Protein AF-A0A7S4V146-F1 (afdb_monomer_lite)

Secondary structure (DSSP, 8-state):
-----THHHHHHHHHHHHHHHHHHHHHHHHHHHHHHHHHHHHHHHHHHHHHHHHTT-EEPPHHHHHHHHHSTTT-----EEEEEES---HHHHHHHHHHHTTTSGGGGEEEEEETTEEEEEEE----GGGTEEEES---SHHHHHHHHHHHHHSPP-TTS-S--EEEEEEETTTEEEEEE-

Structure (mmCIF, N/CA/C/O backbone):
data_AF-A0A7S4V146-F1
#
_entry.id   AF-A0A7S4V146-F1
#
loop_
_atom_site.group_PDB
_atom_site.id
_atom_site.type_symbol
_atom_site.label_atom_id
_atom_site.label_alt_id
_atom_site.label_comp_id
_atom_site.label_asym_id
_atom_site.label_entity_id
_atom_site.label_seq_id
_atom_site.pdbx_PDB_ins_code
_atom_site.Cartn_x
_atom_site.Cartn_y
_atom_site.Cartn_z
_atom_site.occupancy
_atom_site.B_iso_or_equiv
_atom_site.auth_seq_id
_atom_site.auth_comp_id
_atom_site.auth_asym_id
_atom_site.auth_atom_id
_atom_site.pdbx_PDB_model_num
ATOM 1 N N . ILE A 1 1 ? 55.344 8.117 -90.727 1.00 41.31 1 ILE A N 1
ATOM 2 C CA . ILE A 1 1 ? 55.464 7.078 -89.675 1.00 41.31 1 ILE A CA 1
ATOM 3 C C . ILE A 1 1 ? 55.777 7.815 -88.380 1.00 41.31 1 ILE A C 1
ATOM 5 O O . ILE A 1 1 ? 56.890 8.301 -88.231 1.00 41.31 1 ILE A O 1
ATOM 9 N N . ILE A 1 2 ? 54.774 8.045 -87.530 1.00 44.81 2 ILE A N 1
ATOM 10 C CA . ILE A 1 2 ? 54.948 8.789 -86.273 1.00 44.81 2 ILE A CA 1
ATOM 11 C C . ILE A 1 2 ? 55.394 7.782 -85.211 1.00 44.81 2 ILE A C 1
ATOM 13 O O . ILE A 1 2 ? 54.660 6.853 -84.885 1.00 44.81 2 ILE A O 1
ATOM 17 N N . SER A 1 3 ? 56.626 7.948 -84.732 1.00 45.00 3 SER A N 1
ATOM 18 C CA . SER A 1 3 ? 57.213 7.184 -83.631 1.00 45.00 3 SER A CA 1
ATOM 19 C C . SER A 1 3 ? 56.570 7.636 -82.319 1.00 45.00 3 SER A C 1
ATOM 21 O O . SER A 1 3 ? 56.803 8.754 -81.859 1.00 45.00 3 SER A O 1
ATOM 23 N N . VAL A 1 4 ? 55.712 6.793 -81.744 1.00 49.84 4 VAL A N 1
ATOM 24 C CA . VAL A 1 4 ? 55.134 7.013 -80.414 1.00 49.84 4 VAL A CA 1
ATOM 25 C C . VAL A 1 4 ? 56.120 6.473 -79.378 1.00 49.84 4 VAL A C 1
ATOM 27 O O . VAL A 1 4 ? 56.484 5.299 -79.406 1.00 49.84 4 VAL A O 1
ATOM 30 N N . SER A 1 5 ? 56.570 7.351 -78.480 1.00 48.38 5 SER A N 1
ATOM 31 C CA . SER A 1 5 ? 57.553 7.042 -77.437 1.00 48.38 5 SER A CA 1
ATOM 32 C C . SER A 1 5 ? 57.056 5.936 -76.482 1.00 48.38 5 SER A C 1
ATOM 34 O O . SER A 1 5 ? 55.958 6.057 -75.930 1.00 48.38 5 SER A O 1
ATOM 36 N N . PRO A 1 6 ? 57.856 4.885 -76.212 1.00 55.78 6 PRO A N 1
ATOM 37 C CA . PRO A 1 6 ? 57.468 3.752 -75.365 1.00 55.78 6 PRO A CA 1
ATOM 38 C C . PRO A 1 6 ? 57.288 4.095 -73.873 1.00 55.78 6 PRO A C 1
ATOM 40 O O . PRO A 1 6 ? 56.747 3.281 -73.125 1.00 55.78 6 PRO A O 1
ATOM 43 N N . GLN A 1 7 ? 57.678 5.294 -73.421 1.00 52.81 7 GLN A N 1
ATOM 44 C CA . GLN A 1 7 ? 57.528 5.713 -72.018 1.00 52.81 7 GLN A CA 1
ATOM 45 C C . GLN A 1 7 ? 56.087 6.088 -71.620 1.00 52.81 7 GLN A C 1
ATOM 47 O O . GLN A 1 7 ? 55.740 6.003 -70.445 1.00 52.81 7 GLN A O 1
ATOM 52 N N . LEU A 1 8 ? 55.219 6.438 -72.576 1.00 52.50 8 LEU A N 1
ATOM 53 C CA . LEU A 1 8 ? 53.810 6.760 -72.294 1.00 52.50 8 LEU A CA 1
ATOM 54 C C . LEU A 1 8 ? 52.965 5.518 -71.953 1.00 52.50 8 LEU A C 1
ATOM 56 O O . LEU A 1 8 ? 51.972 5.625 -71.237 1.00 52.50 8 LEU A O 1
ATOM 60 N N . ASN A 1 9 ? 53.380 4.326 -72.396 1.00 54.22 9 ASN A N 1
ATOM 61 C CA . ASN A 1 9 ? 52.620 3.090 -72.184 1.00 54.22 9 ASN A CA 1
ATOM 62 C C . ASN A 1 9 ? 52.769 2.509 -70.767 1.00 54.22 9 ASN A C 1
ATOM 64 O O . ASN A 1 9 ? 51.820 1.928 -70.241 1.00 54.22 9 ASN A O 1
ATOM 68 N N . SER A 1 10 ? 53.927 2.665 -70.117 1.00 57.66 10 SER A N 1
ATOM 69 C CA . SER A 1 10 ? 54.156 2.117 -68.769 1.00 57.66 10 SER A CA 1
ATOM 70 C C . SER A 1 10 ? 53.432 2.915 -67.678 1.00 57.66 10 SER A C 1
ATOM 72 O O . SER A 1 10 ? 52.866 2.325 -66.758 1.00 57.66 10 SER A O 1
ATOM 74 N N . SER A 1 11 ? 53.378 4.244 -67.818 1.00 59.12 11 SER A N 1
ATOM 75 C CA . SER A 1 11 ? 52.613 5.147 -66.947 1.00 59.12 11 SER A CA 1
ATOM 76 C C . SER A 1 11 ? 51.111 4.838 -66.990 1.00 59.12 11 SER A C 1
ATOM 78 O O . SER A 1 11 ? 50.487 4.662 -65.942 1.00 59.12 11 SER A O 1
ATOM 80 N N . PHE A 1 12 ? 50.544 4.671 -68.188 1.00 59.00 12 PHE A N 1
ATOM 81 C CA . PHE A 1 12 ? 49.119 4.380 -68.360 1.00 59.00 12 PHE A CA 1
ATOM 82 C C . PHE A 1 12 ? 48.737 2.992 -67.817 1.00 59.00 12 PHE A C 1
ATOM 84 O O . PHE A 1 12 ? 47.691 2.818 -67.187 1.00 59.00 12 PHE A O 1
ATOM 91 N N . LEU A 1 13 ? 49.612 1.996 -67.997 1.00 58.97 13 LEU A N 1
ATOM 92 C CA . LEU A 1 13 ? 49.411 0.650 -67.458 1.00 58.97 13 LEU A CA 1
ATOM 93 C C . LEU A 1 13 ? 49.485 0.615 -65.926 1.00 58.97 13 LEU A C 1
ATOM 95 O O . LEU A 1 13 ? 48.643 -0.046 -65.313 1.00 58.97 13 LEU A O 1
ATOM 99 N N . ASN A 1 14 ? 50.414 1.350 -65.308 1.00 59.88 14 ASN A N 1
ATOM 100 C CA . ASN A 1 14 ? 50.492 1.467 -63.849 1.00 59.88 14 ASN A CA 1
ATOM 101 C C . ASN A 1 14 ? 49.258 2.169 -63.272 1.00 59.88 14 ASN A C 1
ATOM 103 O O . ASN A 1 14 ? 48.646 1.643 -62.343 1.00 59.88 14 ASN A O 1
ATOM 107 N N . HIS A 1 15 ? 48.800 3.257 -63.894 1.00 58.81 15 HIS A N 1
ATOM 108 C CA . HIS A 1 15 ? 47.601 3.961 -63.438 1.00 58.81 15 HIS A CA 1
ATOM 109 C C . HIS A 1 15 ? 46.326 3.108 -63.599 1.00 58.81 15 HIS A C 1
ATOM 111 O O . HIS A 1 15 ? 45.471 3.058 -62.717 1.00 58.81 15 HIS A O 1
ATOM 117 N N . SER A 1 16 ? 46.232 2.315 -64.675 1.00 59.09 16 SER A N 1
ATOM 118 C CA . SER A 1 16 ? 45.126 1.363 -64.873 1.00 59.09 16 SER A CA 1
ATOM 119 C C . SER A 1 16 ? 45.148 0.160 -63.910 1.00 59.09 16 SER A C 1
ATOM 121 O O . SER A 1 16 ? 44.108 -0.473 -63.689 1.00 59.09 16 SER A O 1
ATOM 123 N N . ARG A 1 17 ? 46.316 -0.188 -63.345 1.00 59.00 17 ARG A N 1
ATOM 124 C CA . ARG A 1 17 ? 46.462 -1.216 -62.299 1.00 59.00 17 ARG A CA 1
ATOM 125 C C . ARG A 1 17 ? 46.092 -0.670 -60.924 1.00 59.00 17 ARG A C 1
ATOM 127 O O . ARG A 1 17 ? 45.409 -1.370 -60.182 1.00 59.00 17 ARG A O 1
ATOM 134 N N . GLU A 1 18 ? 46.468 0.568 -60.614 1.00 58.28 18 GLU A N 1
ATOM 135 C CA . GLU A 1 18 ? 46.063 1.257 -59.382 1.00 58.28 18 GLU A CA 1
ATOM 136 C C . GLU A 1 18 ? 44.546 1.467 -59.320 1.00 58.28 18 GLU A C 1
ATOM 138 O O . GLU A 1 18 ? 43.922 1.146 -58.309 1.00 58.28 18 GLU A O 1
ATOM 143 N N . LEU A 1 19 ? 43.923 1.879 -60.429 1.00 55.72 19 LEU A N 1
ATOM 144 C CA . LEU A 1 19 ? 42.465 2.019 -60.513 1.00 55.72 19 LEU A CA 1
ATOM 145 C C . LEU A 1 19 ? 41.741 0.677 -60.322 1.00 55.72 19 LEU A C 1
ATOM 147 O O . LEU A 1 19 ? 40.750 0.613 -59.597 1.00 55.72 19 LEU A O 1
ATOM 151 N N . ARG A 1 20 ? 42.267 -0.422 -60.885 1.00 56.12 20 ARG A N 1
ATOM 152 C CA . ARG A 1 20 ? 41.719 -1.781 -60.682 1.00 56.12 20 ARG A CA 1
ATOM 153 C C . ARG A 1 20 ? 41.980 -2.358 -59.287 1.00 56.12 20 ARG A C 1
ATOM 155 O O . ARG A 1 20 ? 41.243 -3.247 -58.863 1.00 56.12 20 ARG A O 1
ATOM 162 N N . SER A 1 21 ? 43.016 -1.885 -58.596 1.00 54.69 21 SER A N 1
ATOM 163 C CA . SER A 1 21 ? 43.293 -2.198 -57.189 1.00 54.69 21 SER A CA 1
ATOM 164 C C . SER A 1 21 ? 42.290 -1.488 -56.270 1.00 54.69 21 SER A C 1
ATOM 166 O O . SER A 1 21 ? 41.637 -2.139 -55.459 1.00 54.69 21 SER A O 1
ATOM 168 N N . CYS A 1 22 ? 42.046 -0.188 -56.489 1.00 52.56 22 CYS A N 1
ATOM 169 C CA . CYS A 1 22 ? 41.006 0.568 -55.780 1.00 52.56 22 CYS A CA 1
ATOM 170 C C . CYS A 1 22 ? 39.600 -0.012 -56.000 1.00 52.56 22 CYS A C 1
ATOM 172 O O . CYS A 1 22 ? 38.825 -0.125 -55.054 1.00 52.56 22 CYS A O 1
ATOM 174 N N . GLN A 1 23 ? 39.275 -0.449 -57.221 1.00 53.50 23 GLN A N 1
ATOM 175 C CA . GLN A 1 23 ? 37.959 -1.019 -57.538 1.00 53.50 23 GLN A CA 1
ATOM 176 C C . GLN A 1 23 ? 37.678 -2.365 -56.852 1.00 53.50 23 GLN A C 1
ATOM 178 O O . GLN A 1 23 ? 36.515 -2.700 -56.639 1.00 53.50 23 GLN A O 1
ATOM 183 N N . ARG A 1 24 ? 38.716 -3.131 -56.489 1.00 56.59 24 ARG A N 1
ATOM 184 C CA . ARG A 1 24 ? 38.561 -4.416 -55.788 1.00 56.59 24 ARG A CA 1
ATOM 185 C C . ARG A 1 24 ? 38.218 -4.266 -54.304 1.00 56.59 24 ARG A C 1
ATOM 187 O O . ARG A 1 24 ? 37.554 -5.145 -53.773 1.00 56.59 24 ARG A O 1
ATOM 194 N N . ASN A 1 25 ? 38.584 -3.146 -53.680 1.00 54.09 25 ASN A N 1
ATOM 195 C CA . ASN A 1 25 ? 38.344 -2.894 -52.252 1.00 54.09 25 ASN A CA 1
ATOM 196 C C . ASN A 1 25 ? 37.041 -2.109 -51.980 1.00 54.09 25 ASN A C 1
ATOM 198 O O . ASN A 1 25 ? 36.605 -2.000 -50.836 1.00 54.09 25 ASN A O 1
ATOM 202 N N . LEU A 1 26 ? 36.391 -1.571 -53.022 1.00 56.19 26 LEU A N 1
ATOM 203 C CA . LEU A 1 26 ? 35.103 -0.873 -52.912 1.00 56.19 26 LEU A CA 1
ATOM 204 C C . LEU A 1 26 ? 33.950 -1.713 -52.309 1.00 56.19 26 LEU A C 1
ATOM 206 O O . LEU A 1 26 ? 33.221 -1.172 -51.474 1.00 56.19 26 LEU A O 1
ATOM 210 N N . PRO A 1 27 ? 33.733 -2.991 -52.691 1.00 60.69 27 PRO A N 1
ATOM 211 C CA . PRO A 1 27 ? 32.623 -3.775 -52.142 1.00 60.69 27 PRO A CA 1
ATOM 212 C C . PRO A 1 27 ? 32.825 -4.141 -50.664 1.00 60.69 27 PRO A C 1
ATOM 214 O O . PRO A 1 27 ? 31.852 -4.175 -49.913 1.00 60.69 27 PRO A O 1
ATOM 217 N N . GLU A 1 28 ? 34.069 -4.344 -50.220 1.00 64.06 28 GLU A N 1
ATOM 218 C CA . GLU A 1 28 ? 34.375 -4.646 -48.814 1.00 64.06 28 GLU A CA 1
ATOM 219 C C . GLU A 1 28 ? 34.086 -3.448 -47.902 1.00 64.06 28 GLU A C 1
ATOM 221 O O . GLU A 1 28 ? 33.484 -3.604 -46.840 1.00 64.06 28 GLU A O 1
ATOM 226 N N . MET A 1 29 ? 34.400 -2.233 -48.362 1.00 70.75 29 MET A N 1
ATOM 227 C CA . MET A 1 29 ? 34.047 -1.001 -47.651 1.00 70.75 29 MET A CA 1
ATOM 228 C C . MET A 1 29 ? 32.524 -0.843 -47.525 1.00 70.75 29 MET A C 1
ATOM 230 O O . MET A 1 29 ? 32.034 -0.474 -46.460 1.00 70.75 29 MET A O 1
ATOM 234 N N . GLY A 1 30 ? 31.759 -1.173 -48.572 1.00 77.25 30 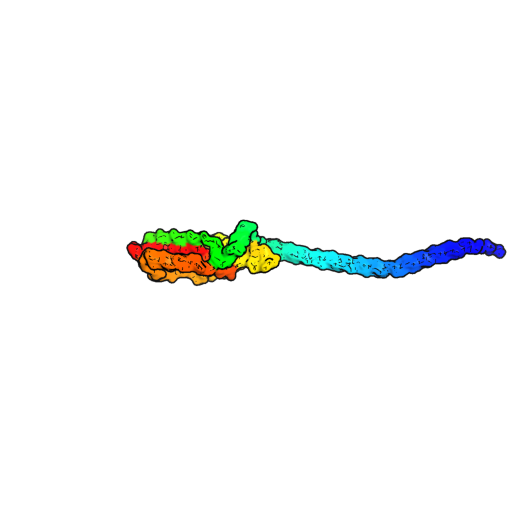GLY A N 1
ATOM 235 C CA . GLY A 1 30 ? 30.292 -1.116 -48.546 1.00 77.25 30 GLY A CA 1
ATOM 236 C C . GLY A 1 30 ? 29.664 -2.033 -47.492 1.00 77.25 30 GLY A C 1
ATOM 237 O O . GLY A 1 30 ? 28.756 -1.612 -46.778 1.00 77.25 30 GLY A O 1
ATOM 238 N N . ILE A 1 31 ? 30.182 -3.255 -47.336 1.00 85.06 31 ILE A N 1
ATOM 239 C CA . ILE A 1 31 ? 29.703 -4.203 -46.317 1.00 85.06 31 ILE A CA 1
ATOM 240 C C . ILE A 1 31 ? 29.987 -3.671 -44.908 1.00 85.06 31 ILE A C 1
ATOM 242 O O . ILE A 1 31 ? 29.101 -3.712 -44.056 1.00 85.06 31 ILE A O 1
ATOM 246 N N . VAL A 1 32 ? 31.180 -3.118 -44.667 1.00 86.44 32 VAL A N 1
ATOM 247 C CA . VAL A 1 32 ? 31.538 -2.531 -43.363 1.00 86.44 32 VAL A CA 1
ATOM 248 C C . VAL A 1 32 ? 30.589 -1.388 -42.994 1.00 86.44 32 VAL A C 1
ATOM 250 O O . VAL A 1 32 ? 30.094 -1.346 -41.868 1.00 86.44 32 VAL A O 1
ATOM 253 N N . TRP A 1 33 ? 30.262 -0.504 -43.942 1.00 88.25 33 TRP A N 1
ATOM 254 C CA . TRP A 1 33 ? 29.296 0.574 -43.712 1.00 88.25 33 TRP A CA 1
ATOM 255 C C . TRP A 1 33 ? 27.889 0.052 -43.418 1.00 88.25 33 TRP A C 1
ATOM 257 O O . TRP A 1 33 ? 27.255 0.533 -42.483 1.00 88.25 33 TRP A O 1
ATOM 267 N N . VAL A 1 34 ? 27.412 -0.962 -44.148 1.00 90.19 34 VAL A N 1
ATOM 268 C CA . VAL A 1 34 ? 26.094 -1.573 -43.894 1.00 90.19 34 VAL A CA 1
ATOM 269 C C . VAL A 1 34 ? 26.038 -2.211 -42.505 1.00 90.19 34 VAL A C 1
ATOM 271 O O . VAL A 1 34 ? 25.069 -2.000 -41.776 1.00 90.19 34 VAL A O 1
ATOM 274 N N . VAL A 1 35 ? 27.081 -2.943 -42.104 1.00 92.06 35 VAL A N 1
ATOM 275 C CA . VAL A 1 35 ? 27.164 -3.566 -40.774 1.00 92.06 35 VAL A CA 1
ATOM 276 C C . VAL A 1 35 ? 27.189 -2.505 -39.672 1.00 92.06 35 VAL A C 1
ATOM 278 O O . VAL A 1 35 ? 26.454 -2.631 -38.692 1.00 92.06 35 VAL A O 1
ATOM 281 N N . LEU A 1 36 ? 27.964 -1.429 -39.841 1.00 93.62 36 LEU A N 1
ATOM 282 C CA . LEU A 1 36 ? 27.982 -0.310 -38.895 1.00 93.62 36 LEU A CA 1
ATOM 283 C C . LEU A 1 36 ? 26.615 0.377 -38.805 1.00 93.62 36 LEU A C 1
ATOM 285 O O . LEU A 1 36 ? 26.127 0.619 -37.703 1.00 93.62 36 LEU A O 1
ATOM 289 N N . CYS A 1 37 ? 25.958 0.644 -39.936 1.00 93.25 37 CYS A N 1
ATOM 290 C CA . CYS A 1 37 ? 24.621 1.236 -39.957 1.00 93.25 37 CYS A CA 1
ATOM 291 C C . CYS A 1 37 ? 23.592 0.361 -39.230 1.00 93.25 37 CYS A C 1
ATOM 293 O O . CYS A 1 37 ? 22.814 0.881 -38.432 1.00 93.25 37 CYS A O 1
ATOM 295 N N . LEU A 1 38 ? 23.612 -0.957 -39.452 1.00 94.25 38 LEU A N 1
ATOM 296 C CA . LEU A 1 38 ? 22.743 -1.895 -38.737 1.00 94.25 38 LEU A CA 1
ATOM 297 C C . LEU A 1 38 ? 23.032 -1.896 -37.233 1.00 94.25 38 LEU A C 1
ATOM 299 O O . LEU A 1 38 ? 22.101 -1.865 -36.431 1.00 94.25 38 LEU A O 1
ATOM 303 N N . PHE A 1 39 ? 24.304 -1.872 -36.841 1.00 95.50 39 PHE A N 1
ATOM 304 C CA . PHE A 1 39 ? 24.703 -1.816 -35.437 1.00 95.50 39 PHE A CA 1
ATOM 305 C C . PHE A 1 39 ? 24.190 -0.548 -34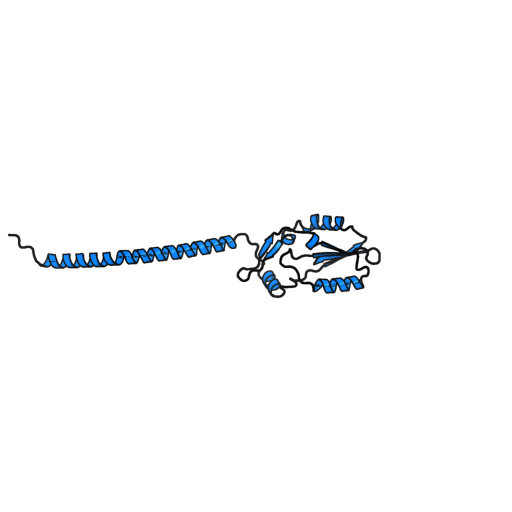.737 1.00 95.50 39 PHE A C 1
ATOM 307 O O . PHE A 1 39 ? 23.540 -0.638 -33.693 1.00 95.50 39 PHE A O 1
ATOM 314 N N . PHE A 1 40 ? 24.398 0.632 -35.329 1.00 95.00 40 PHE A N 1
ATOM 315 C CA . PHE A 1 40 ? 23.887 1.890 -34.774 1.00 95.00 40 PHE A CA 1
ATOM 316 C C . PHE A 1 40 ? 22.358 1.945 -34.754 1.00 95.00 40 PHE A C 1
ATOM 318 O O . PHE A 1 40 ? 21.778 2.455 -33.796 1.00 95.00 40 PHE A O 1
ATOM 325 N N . PHE A 1 41 ? 21.697 1.390 -35.771 1.00 95.31 41 PHE A N 1
ATOM 326 C CA . PHE A 1 41 ? 20.241 1.298 -35.810 1.00 95.31 41 PHE A CA 1
ATOM 327 C C . PHE A 1 41 ? 19.691 0.432 -34.669 1.00 95.31 41 PHE A C 1
ATOM 329 O O . PHE A 1 41 ? 18.750 0.840 -33.989 1.00 95.31 41 PHE A O 1
ATOM 336 N N . LEU A 1 42 ? 20.312 -0.719 -34.393 1.00 95.19 42 LEU A N 1
ATOM 337 C CA . LEU A 1 42 ? 19.936 -1.573 -33.264 1.00 95.19 42 LEU A CA 1
ATOM 338 C C . LEU A 1 42 ? 20.158 -0.877 -31.915 1.00 95.19 42 LEU A C 1
ATOM 340 O O . LEU A 1 42 ? 19.290 -0.959 -31.046 1.00 95.19 42 LEU A O 1
ATOM 344 N N . ILE A 1 43 ? 21.264 -0.142 -31.748 1.00 94.56 43 ILE A N 1
ATOM 345 C CA . ILE A 1 43 ? 21.501 0.672 -30.544 1.00 94.56 43 ILE A CA 1
ATOM 346 C C . ILE A 1 43 ? 20.415 1.735 -30.387 1.00 94.56 43 ILE A C 1
ATOM 348 O O . ILE A 1 43 ? 19.885 1.917 -29.293 1.00 94.56 43 ILE A O 1
ATOM 352 N N . PHE A 1 44 ? 20.060 2.433 -31.466 1.00 94.19 44 PHE A N 1
ATOM 353 C CA . PHE A 1 44 ? 19.024 3.458 -31.424 1.00 94.19 44 PHE A CA 1
ATOM 354 C C . PHE A 1 44 ? 17.659 2.873 -31.048 1.00 94.19 44 PHE A C 1
ATOM 356 O O . PHE A 1 44 ? 16.983 3.419 -30.177 1.00 94.19 44 PHE A O 1
ATOM 363 N N . LEU A 1 45 ? 17.271 1.740 -31.645 1.00 93.50 45 LEU A N 1
ATOM 364 C CA . LEU A 1 45 ? 16.044 1.030 -31.278 1.00 93.50 45 LEU A CA 1
ATOM 365 C C . LEU A 1 45 ? 16.057 0.599 -29.810 1.00 93.50 45 LEU A C 1
ATOM 367 O O . LEU A 1 45 ? 15.064 0.790 -29.110 1.00 93.50 45 LEU A O 1
ATOM 371 N N . TYR A 1 46 ? 17.184 0.072 -29.329 1.00 91.19 46 TYR A N 1
ATOM 372 C CA . TYR A 1 46 ? 17.351 -0.308 -27.931 1.00 91.19 46 TYR A CA 1
ATOM 373 C C . TYR A 1 46 ? 17.189 0.896 -26.993 1.00 91.19 46 TYR A C 1
ATOM 375 O O . TYR A 1 46 ? 16.385 0.850 -26.066 1.00 91.19 46 TYR A O 1
ATOM 383 N N . LEU A 1 47 ? 17.877 2.009 -27.267 1.00 90.25 47 LEU A N 1
ATOM 384 C CA . LEU A 1 47 ? 17.768 3.236 -26.473 1.00 90.25 47 LEU A CA 1
ATOM 385 C C . LEU A 1 47 ? 16.356 3.829 -26.520 1.00 90.25 47 LEU A C 1
ATOM 387 O O . LEU A 1 47 ? 15.846 4.273 -25.495 1.00 90.25 47 LEU A O 1
ATOM 391 N N . SER A 1 48 ? 15.702 3.806 -27.682 1.00 88.00 48 SER A N 1
ATOM 392 C CA . SER A 1 48 ? 14.320 4.260 -27.844 1.00 88.00 48 SER A CA 1
ATOM 393 C C . SER A 1 48 ? 13.348 3.407 -27.023 1.00 88.00 48 SER A C 1
ATOM 395 O O . SER A 1 48 ? 12.492 3.951 -26.320 1.00 88.00 48 SER A O 1
ATOM 397 N N . LEU A 1 49 ? 13.521 2.082 -27.028 1.00 86.19 49 LEU A N 1
ATOM 398 C CA . LEU A 1 49 ? 12.745 1.165 -26.198 1.00 86.19 49 LEU A CA 1
ATOM 399 C C . LEU A 1 49 ? 12.988 1.428 -24.706 1.00 86.19 49 LEU A C 1
ATOM 401 O O . LEU A 1 49 ? 12.026 1.561 -23.953 1.00 86.19 49 LEU A O 1
ATOM 405 N N . CYS A 1 50 ? 14.246 1.577 -24.281 1.00 83.31 50 CYS A N 1
ATOM 406 C CA . CYS A 1 50 ? 14.596 1.918 -22.899 1.00 83.31 50 CYS A CA 1
ATOM 407 C C . CYS A 1 50 ? 13.960 3.243 -22.459 1.00 83.31 50 CYS A C 1
ATOM 409 O O . CYS A 1 50 ? 13.340 3.299 -21.400 1.00 83.31 50 CYS A O 1
ATOM 411 N N . LEU A 1 51 ? 14.054 4.290 -23.284 1.00 81.75 51 LEU A N 1
ATOM 412 C CA . LEU A 1 51 ? 13.437 5.587 -23.007 1.00 81.75 51 LEU A CA 1
ATOM 413 C C . LEU A 1 51 ? 11.915 5.482 -22.928 1.00 81.75 51 LEU A C 1
ATOM 415 O O . LEU A 1 51 ? 11.319 6.099 -22.054 1.00 81.75 51 LEU A O 1
ATOM 419 N N . THR A 1 52 ? 11.284 4.685 -23.789 1.00 80.00 52 THR A N 1
ATOM 420 C CA . THR A 1 52 ? 9.828 4.475 -23.768 1.00 80.00 52 THR A CA 1
ATOM 421 C C . THR A 1 52 ? 9.391 3.721 -22.514 1.00 80.00 52 THR A C 1
ATOM 423 O O . THR A 1 52 ? 8.399 4.090 -21.896 1.00 80.00 52 THR A O 1
ATOM 426 N N . LEU A 1 53 ? 10.155 2.710 -22.090 1.00 76.56 53 LEU A N 1
ATOM 427 C CA . LEU A 1 53 ? 9.905 1.986 -20.842 1.00 76.56 53 LEU A CA 1
ATOM 428 C C . LEU A 1 53 ? 10.133 2.862 -19.603 1.00 76.56 53 LEU A C 1
ATOM 430 O O . LEU A 1 53 ? 9.487 2.655 -18.578 1.00 76.56 53 LEU A O 1
ATOM 434 N N . TRP A 1 54 ? 11.046 3.832 -19.686 1.00 75.62 54 TRP A N 1
ATOM 435 C CA . TRP A 1 54 ? 11.331 4.761 -18.594 1.00 75.62 54 TRP A CA 1
ATOM 436 C C . TRP A 1 54 ? 10.362 5.937 -18.522 1.00 75.62 54 TRP A C 1
ATOM 438 O O . TRP A 1 54 ? 10.063 6.421 -17.430 1.00 75.62 54 TRP A O 1
ATOM 448 N N . LYS A 1 55 ? 9.869 6.412 -19.665 1.00 77.62 55 LYS A N 1
ATOM 449 C CA . LYS A 1 55 ? 9.024 7.599 -19.738 1.00 77.62 55 LYS A CA 1
ATOM 450 C C . LYS A 1 55 ? 7.630 7.275 -19.201 1.00 77.62 55 LYS A C 1
ATOM 452 O O . LYS A 1 55 ? 6.895 6.484 -19.778 1.00 77.62 55 LYS A O 1
ATOM 457 N N . GLY A 1 56 ? 7.267 7.921 -18.094 1.00 74.56 56 GLY A N 1
ATOM 458 C CA . GLY A 1 56 ? 5.940 7.800 -17.481 1.00 74.56 56 GLY A CA 1
ATOM 459 C C . GLY A 1 56 ? 5.845 6.805 -16.325 1.00 74.56 56 GLY A C 1
ATOM 460 O O . GLY A 1 56 ? 4.747 6.577 -15.824 1.00 74.56 56 GLY A O 1
ATOM 461 N N . LYS A 1 57 ? 6.964 6.224 -15.873 1.00 84.50 57 LYS A N 1
ATOM 462 C CA . LYS A 1 57 ? 6.996 5.452 -14.625 1.00 84.50 57 LYS A CA 1
ATOM 463 C C . LYS A 1 57 ? 7.320 6.368 -13.443 1.00 84.50 57 LYS A C 1
ATOM 465 O O . LYS A 1 57 ? 8.300 7.109 -13.465 1.00 84.50 57 LYS A O 1
ATOM 470 N N . ASN A 1 58 ? 6.497 6.284 -12.400 1.00 90.25 58 ASN A N 1
ATOM 471 C CA . ASN A 1 58 ? 6.679 7.016 -11.150 1.00 90.25 58 ASN A CA 1
ATOM 472 C C . ASN A 1 58 ? 7.664 6.257 -10.255 1.00 90.25 58 ASN A C 1
ATOM 474 O O . ASN A 1 58 ? 7.255 5.518 -9.361 1.00 90.25 58 ASN A O 1
ATOM 478 N N . TYR A 1 59 ? 8.960 6.381 -10.535 1.00 90.31 59 TYR A N 1
ATOM 479 C CA . TYR A 1 59 ? 10.003 5.706 -9.762 1.00 90.31 59 TYR A CA 1
ATOM 480 C C . TYR A 1 59 ? 10.006 6.135 -8.292 1.00 90.31 59 TYR A C 1
ATOM 482 O O . TYR A 1 59 ? 9.696 7.281 -7.961 1.00 90.31 59 TYR A O 1
ATOM 490 N N . LEU A 1 60 ? 10.352 5.195 -7.412 1.00 89.12 60 LEU A N 1
ATOM 491 C CA . LEU A 1 60 ? 10.579 5.481 -6.001 1.00 89.12 60 LEU A CA 1
ATOM 492 C C . LEU A 1 60 ? 11.786 6.409 -5.845 1.00 89.12 60 LEU A C 1
ATOM 494 O O . LEU A 1 60 ? 12.737 6.349 -6.631 1.00 89.12 60 LEU A O 1
ATOM 498 N N . SER A 1 61 ? 11.765 7.242 -4.803 1.00 87.75 61 SER A N 1
ATOM 499 C CA . SER A 1 61 ? 12.956 8.001 -4.436 1.00 87.75 61 SER A CA 1
ATOM 500 C C . SER A 1 61 ? 14.079 7.044 -4.016 1.00 87.75 61 SER A C 1
ATOM 502 O O . SER A 1 61 ? 13.831 5.900 -3.627 1.00 87.75 61 SER A O 1
ATOM 504 N N . GLY A 1 62 ? 15.334 7.499 -4.085 1.00 86.19 62 GLY A N 1
ATOM 505 C CA . GLY A 1 62 ? 16.475 6.677 -3.673 1.00 86.19 62 GLY A CA 1
ATOM 506 C C . GLY A 1 62 ? 16.350 6.173 -2.230 1.00 86.19 62 GLY A C 1
ATOM 507 O O . GLY A 1 62 ? 16.651 5.012 -1.970 1.00 86.19 62 GLY A O 1
ATOM 508 N N . CYS A 1 63 ? 15.842 7.011 -1.320 1.00 85.31 63 CYS A N 1
ATOM 509 C CA . CYS A 1 63 ? 15.614 6.647 0.078 1.00 85.31 63 CYS A CA 1
ATOM 510 C C . CYS A 1 63 ? 14.515 5.588 0.220 1.00 85.31 63 CYS A C 1
ATOM 512 O O . CYS A 1 63 ? 14.763 4.553 0.836 1.00 85.31 63 CYS A O 1
ATOM 514 N N . ASP A 1 64 ? 13.354 5.791 -0.411 1.00 85.44 64 ASP A N 1
ATOM 515 C CA . ASP A 1 64 ? 12.237 4.834 -0.342 1.00 85.44 64 ASP A CA 1
ATOM 516 C C . ASP A 1 64 ? 12.644 3.483 -0.936 1.00 85.44 64 ASP A C 1
ATOM 518 O O . ASP A 1 64 ? 12.324 2.423 -0.403 1.00 85.44 64 ASP A O 1
ATOM 522 N N . ALA A 1 65 ? 13.406 3.508 -2.03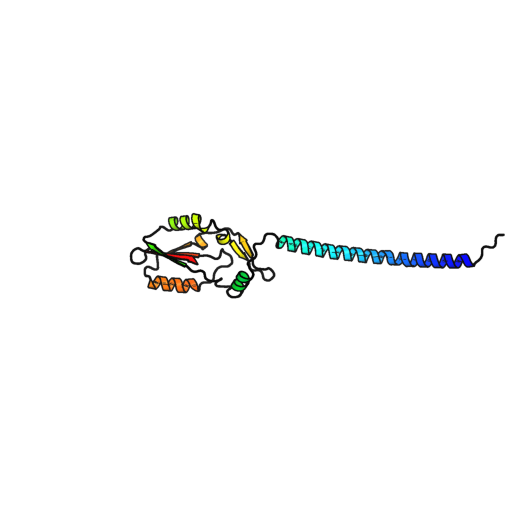2 1.00 87.19 65 ALA A N 1
ATOM 523 C CA . ALA A 1 65 ? 13.892 2.298 -2.669 1.00 87.19 65 ALA A CA 1
ATOM 524 C C . ALA A 1 65 ? 14.924 1.547 -1.813 1.00 87.19 65 ALA A C 1
ATOM 526 O O . ALA A 1 65 ? 14.992 0.321 -1.873 1.00 87.19 65 ALA A O 1
ATOM 527 N N . VAL A 1 66 ? 15.745 2.251 -1.030 1.00 86.56 66 VAL A N 1
ATOM 528 C CA . VAL A 1 66 ? 16.669 1.618 -0.078 1.00 86.56 66 VAL A CA 1
ATOM 529 C C . VAL A 1 66 ? 15.901 1.033 1.103 1.00 86.56 66 VAL A C 1
ATOM 531 O O . VAL A 1 66 ? 16.145 -0.121 1.446 1.00 86.56 66 VAL A O 1
ATOM 534 N N . MET A 1 67 ? 14.940 1.773 1.661 1.00 83.88 67 MET A N 1
ATOM 535 C CA . MET A 1 67 ? 14.081 1.290 2.747 1.00 83.88 67 MET A CA 1
ATOM 536 C C . MET A 1 67 ? 13.337 0.013 2.347 1.00 83.88 67 MET A C 1
ATOM 538 O O . MET A 1 67 ? 13.421 -0.990 3.047 1.00 83.88 67 MET A O 1
ATOM 542 N N . MET A 1 68 ? 12.725 -0.006 1.161 1.00 84.56 68 MET A N 1
ATOM 543 C CA . MET A 1 68 ? 12.033 -1.189 0.633 1.00 84.56 68 MET A CA 1
ATOM 544 C C . MET A 1 68 ? 12.964 -2.377 0.356 1.00 84.56 68 MET A C 1
ATOM 546 O O . MET A 1 68 ? 12.518 -3.518 0.348 1.00 84.56 68 MET A O 1
ATOM 550 N N . LYS A 1 69 ? 14.261 -2.151 0.115 1.00 84.88 69 LYS A N 1
ATOM 551 C CA . LYS A 1 69 ? 15.240 -3.246 -0.023 1.00 84.88 69 LYS A CA 1
ATOM 552 C C . LYS A 1 69 ? 15.710 -3.792 1.321 1.00 84.88 69 LYS A C 1
ATOM 554 O O . LYS A 1 69 ? 16.042 -4.969 1.398 1.00 84.88 69 LYS A O 1
ATOM 559 N N . GLN A 1 70 ? 15.808 -2.937 2.336 1.00 86.12 70 GLN A N 1
ATOM 560 C CA . GLN A 1 70 ? 16.199 -3.335 3.689 1.00 86.12 70 GLN A CA 1
ATOM 561 C C . GLN A 1 70 ? 15.064 -4.064 4.409 1.00 86.12 70 GLN A C 1
ATOM 563 O O . GLN A 1 70 ? 15.323 -5.007 5.149 1.00 86.12 70 GLN A O 1
ATOM 568 N N . ASP A 1 71 ? 13.827 -3.644 4.151 1.00 83.75 71 ASP A N 1
ATOM 569 C CA . ASP A 1 71 ? 12.613 -4.175 4.756 1.00 83.75 71 ASP A CA 1
ATOM 570 C C . ASP A 1 71 ? 11.568 -4.500 3.676 1.00 83.75 71 ASP A C 1
ATOM 572 O O . ASP A 1 71 ? 10.529 -3.851 3.535 1.00 83.75 71 ASP A O 1
ATOM 576 N N . SER A 1 72 ? 11.886 -5.505 2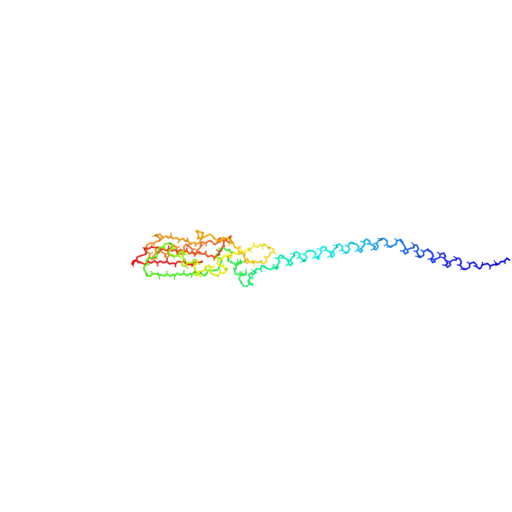.859 1.00 75.88 72 SER A N 1
ATOM 577 C CA . SER A 1 72 ? 11.056 -5.920 1.722 1.00 75.88 72 SER A CA 1
ATOM 578 C C . SER A 1 72 ? 9.755 -6.610 2.110 1.00 75.88 72 SER A C 1
ATOM 580 O O . SER A 1 72 ? 8.885 -6.756 1.258 1.00 75.88 72 SER A O 1
ATOM 582 N N . TYR A 1 73 ? 9.648 -7.071 3.356 1.00 74.81 73 TYR A N 1
ATOM 583 C CA . TYR A 1 73 ? 8.504 -7.849 3.832 1.00 74.81 73 TYR A CA 1
ATOM 584 C C . TYR A 1 73 ? 7.515 -6.986 4.608 1.00 74.81 73 TYR A C 1
ATOM 586 O O . TYR A 1 73 ? 6.304 -7.189 4.510 1.00 74.81 73 TYR A O 1
ATOM 594 N N . LEU A 1 74 ? 8.018 -6.016 5.373 1.00 73.06 74 LEU A N 1
ATOM 595 C CA . LEU A 1 74 ? 7.188 -5.233 6.277 1.00 73.06 74 LEU A CA 1
ATOM 596 C C . LEU A 1 74 ? 6.934 -3.813 5.760 1.00 73.06 74 LEU A C 1
ATOM 598 O O . LEU A 1 74 ? 5.942 -3.197 6.155 1.00 73.06 74 LEU A O 1
ATOM 602 N N . CYS A 1 75 ? 7.768 -3.359 4.815 1.00 70.31 75 CYS A N 1
ATOM 603 C CA . CYS A 1 75 ? 7.586 -2.172 3.985 1.00 70.31 75 CYS A CA 1
ATOM 604 C C . CYS A 1 75 ? 7.499 -0.842 4.746 1.00 70.31 75 CYS A C 1
ATOM 606 O O . CYS A 1 75 ? 6.728 0.025 4.348 1.00 70.31 75 CYS A O 1
ATOM 608 N N . SER A 1 76 ? 8.342 -0.645 5.770 1.00 58.88 76 SER A N 1
ATOM 609 C CA . SER A 1 76 ? 8.454 0.606 6.546 1.00 58.88 76 SER A CA 1
ATOM 610 C C . SER A 1 76 ? 7.142 1.077 7.190 1.00 58.88 76 SER A C 1
ATOM 612 O O . SER A 1 76 ? 6.281 1.719 6.599 1.00 58.88 76 SER A O 1
ATOM 614 N N . TYR A 1 77 ? 7.052 0.783 8.480 1.00 66.12 77 TYR A N 1
ATOM 615 C CA . TYR A 1 77 ? 5.882 0.904 9.336 1.00 66.12 77 TYR A CA 1
ATOM 616 C C . TYR A 1 77 ? 5.426 2.329 9.649 1.00 66.12 77 TYR A C 1
ATOM 618 O O . TYR A 1 77 ? 5.930 2.954 10.585 1.00 66.12 77 TYR A O 1
ATOM 626 N N . VAL A 1 78 ? 4.382 2.803 8.970 1.00 79.62 78 VAL A N 1
ATOM 627 C CA . VAL A 1 78 ? 3.537 3.866 9.526 1.00 79.62 78 VAL A CA 1
ATOM 628 C C . VAL A 1 78 ? 2.256 3.231 10.039 1.00 79.62 78 VAL A C 1
ATOM 630 O O . VAL A 1 78 ? 1.294 3.053 9.305 1.00 79.62 78 VAL A O 1
ATOM 633 N N . ASN A 1 79 ? 2.251 2.912 11.330 1.00 87.56 79 ASN A N 1
ATOM 634 C CA . ASN A 1 79 ? 1.067 2.407 12.006 1.00 87.56 79 ASN A CA 1
ATOM 635 C C . ASN A 1 79 ? 0.411 3.542 12.792 1.00 87.56 79 ASN A C 1
ATOM 637 O O . ASN A 1 79 ? 1.088 4.279 13.512 1.00 87.56 79 ASN A O 1
ATOM 641 N N . ALA A 1 80 ? -0.909 3.650 12.710 1.00 90.06 80 ALA A N 1
ATOM 642 C CA . ALA A 1 80 ? -1.689 4.573 13.517 1.00 90.06 80 ALA A CA 1
ATOM 643 C C . ALA A 1 80 ? -2.867 3.845 14.158 1.00 90.06 80 ALA A C 1
ATOM 645 O O . ALA A 1 80 ? -3.514 2.997 13.547 1.00 90.06 80 ALA A O 1
ATOM 646 N N . MET A 1 81 ? -3.158 4.201 15.405 1.00 90.19 81 MET A N 1
ATOM 647 C CA . MET A 1 81 ? -4.322 3.706 16.121 1.00 90.19 81 MET A CA 1
ATOM 648 C C . MET A 1 81 ? -5.159 4.883 16.591 1.00 90.19 81 MET A C 1
ATOM 650 O O . MET A 1 81 ? -4.643 5.838 17.174 1.00 90.19 81 MET A O 1
ATOM 654 N N . CYS A 1 82 ? -6.460 4.811 16.349 1.00 91.00 82 CYS A N 1
ATOM 655 C CA . CYS A 1 82 ? -7.405 5.826 16.778 1.00 91.00 82 CYS A CA 1
ATOM 656 C C . CYS A 1 82 ? -8.558 5.172 17.528 1.00 91.00 82 CYS A C 1
ATOM 658 O O . CYS A 1 82 ? -9.187 4.241 17.029 1.00 91.00 82 CYS A O 1
ATOM 660 N N . PHE A 1 83 ? -8.864 5.696 18.712 1.00 90.50 83 PHE A N 1
ATOM 661 C CA . PHE A 1 83 ? -10.064 5.330 19.450 1.00 90.50 83 PHE A CA 1
ATOM 662 C C . PHE A 1 83 ? -11.169 6.328 19.143 1.00 90.50 83 PHE A C 1
ATOM 664 O O . PHE A 1 83 ? -10.971 7.541 19.224 1.00 90.50 83 PHE A O 1
ATOM 671 N N . MET A 1 84 ? -12.345 5.811 18.819 1.00 88.75 84 MET A N 1
ATOM 672 C CA . MET A 1 84 ? -13.524 6.608 18.528 1.00 88.75 84 MET A CA 1
ATOM 673 C C . MET A 1 84 ? -14.562 6.430 19.630 1.00 88.75 84 MET A C 1
ATOM 675 O O . MET A 1 84 ? -14.761 5.341 20.179 1.00 88.75 84 MET A O 1
ATOM 679 N N . LYS A 1 85 ? -15.229 7.538 19.960 1.00 83.44 85 LYS A N 1
ATOM 680 C CA . LYS A 1 85 ? -16.363 7.536 20.877 1.00 83.44 85 LYS A CA 1
ATOM 681 C C . LYS A 1 85 ? -17.605 7.098 20.102 1.00 83.44 85 LYS A C 1
ATOM 683 O O . LYS A 1 85 ? -18.030 7.802 19.191 1.00 83.44 85 LYS A O 1
ATOM 688 N N . GLY A 1 86 ? -18.185 5.967 20.494 1.00 80.25 86 GLY A N 1
ATOM 689 C CA . GLY A 1 86 ? -19.324 5.357 19.813 1.00 80.25 86 GLY A CA 1
ATOM 690 C C . GLY A 1 86 ? -18.922 4.333 18.749 1.00 80.25 86 GLY A C 1
ATOM 691 O O . GLY A 1 86 ? -17.741 4.133 18.447 1.00 80.25 86 GLY A O 1
ATOM 692 N N . SER A 1 87 ? -19.932 3.656 18.206 1.00 79.12 87 SER A N 1
ATOM 693 C CA . SER A 1 87 ? -19.790 2.680 17.128 1.00 79.12 87 SER A CA 1
ATOM 694 C C . SER A 1 87 ? -20.257 3.280 15.809 1.00 79.12 87 SER A C 1
ATOM 696 O O . SER A 1 87 ? -21.335 3.865 15.746 1.00 79.12 87 SER A O 1
ATOM 698 N N . MET A 1 88 ? -19.467 3.073 14.766 1.00 86.25 88 MET A N 1
ATOM 699 C CA . MET A 1 88 ? -19.834 3.322 13.380 1.00 86.25 88 MET A CA 1
ATOM 700 C C . MET A 1 88 ? -20.099 1.969 12.713 1.00 86.25 88 MET A C 1
ATOM 702 O O . MET A 1 88 ? -19.516 0.946 13.089 1.00 86.25 88 MET A O 1
ATOM 706 N N . THR A 1 89 ? -21.002 1.928 11.743 1.00 87.19 89 THR A N 1
ATOM 707 C CA . THR A 1 89 ? -21.206 0.724 10.934 1.00 87.19 89 THR A CA 1
ATOM 708 C C . THR A 1 89 ? -20.047 0.531 9.954 1.00 87.19 89 THR A C 1
ATOM 710 O O . THR A 1 89 ? -19.320 1.464 9.610 1.00 87.19 89 THR A O 1
ATOM 713 N N . GLY A 1 90 ? -19.861 -0.701 9.479 1.00 85.44 90 GLY A N 1
ATOM 714 C CA . GLY A 1 90 ? -18.845 -1.000 8.470 1.00 85.44 90 GLY A CA 1
ATOM 715 C C . GLY A 1 90 ? -19.030 -0.228 7.161 1.00 85.44 90 GLY A C 1
ATOM 716 O O . GLY A 1 90 ? -18.059 0.207 6.543 1.00 85.44 90 GLY A O 1
ATOM 717 N N . GLU A 1 91 ? -20.284 -0.024 6.762 1.00 89.62 91 GLU A N 1
ATOM 718 C CA . GLU A 1 91 ? -20.649 0.720 5.555 1.00 89.62 91 GLU A CA 1
ATOM 719 C C . GLU A 1 91 ? -20.296 2.205 5.682 1.00 89.62 91 GLU A C 1
ATOM 721 O O . GLU A 1 91 ? -19.682 2.774 4.779 1.00 89.62 91 GLU A O 1
ATOM 726 N N . GLU A 1 92 ? -20.609 2.819 6.825 1.00 90.81 92 GLU A N 1
ATOM 727 C CA . GLU A 1 92 ? -20.241 4.208 7.117 1.00 90.81 92 GLU A CA 1
ATOM 728 C C . GLU A 1 92 ? -18.721 4.396 7.127 1.00 90.81 92 GLU A C 1
ATOM 730 O O . GLU A 1 92 ? -18.219 5.335 6.509 1.00 90.81 92 GLU A O 1
ATOM 735 N N . LEU A 1 93 ? -17.978 3.474 7.752 1.00 89.19 93 LEU A N 1
ATOM 736 C CA . LEU A 1 93 ? -16.517 3.505 7.738 1.00 89.19 93 LEU A CA 1
ATOM 737 C C . LEU A 1 93 ? -15.974 3.461 6.309 1.00 89.19 93 LEU A C 1
ATOM 739 O O . LEU A 1 93 ? -15.129 4.271 5.929 1.00 89.19 93 LEU A O 1
ATOM 743 N N . THR A 1 94 ? -16.466 2.502 5.525 1.00 90.69 94 THR A N 1
ATOM 744 C CA . THR A 1 94 ? -16.033 2.299 4.141 1.00 90.69 94 THR A CA 1
ATOM 745 C C . THR A 1 94 ? -16.292 3.556 3.323 1.00 90.69 94 THR A C 1
ATOM 747 O O . THR A 1 94 ? -15.407 4.009 2.601 1.00 90.69 94 THR A O 1
ATOM 750 N N . LYS A 1 95 ? -17.461 4.179 3.493 1.00 92.06 95 LYS A N 1
ATOM 751 C CA . LYS A 1 95 ? -17.801 5.443 2.838 1.00 92.06 95 LYS A CA 1
ATOM 752 C C . LYS A 1 95 ? -16.815 6.559 3.195 1.00 92.06 95 LYS A C 1
ATOM 754 O O . LYS A 1 95 ? -16.299 7.210 2.291 1.00 92.06 95 LYS A O 1
ATOM 759 N N . VAL A 1 96 ? -16.502 6.743 4.480 1.00 90.19 96 VAL A N 1
ATOM 760 C CA . VAL A 1 96 ? -15.544 7.768 4.938 1.00 90.19 96 VAL A CA 1
ATOM 761 C C . VAL A 1 96 ? -14.148 7.532 4.356 1.00 90.19 96 VAL A C 1
ATOM 763 O O . VAL A 1 96 ? -13.505 8.476 3.894 1.00 90.19 96 VAL A O 1
ATOM 766 N N . ILE A 1 97 ? -13.678 6.282 4.328 1.00 88.38 97 ILE A N 1
ATOM 767 C CA . ILE A 1 97 ? -12.374 5.926 3.747 1.00 88.38 97 ILE A CA 1
ATOM 768 C C . ILE A 1 97 ? -12.361 6.204 2.242 1.00 88.38 97 ILE A C 1
ATOM 770 O O . ILE A 1 97 ? -11.401 6.778 1.729 1.00 88.38 97 ILE A O 1
ATOM 774 N N . VAL A 1 98 ? -13.422 5.828 1.528 1.00 89.19 98 VAL A N 1
ATOM 775 C CA . VAL A 1 98 ? -13.533 6.040 0.080 1.00 89.19 98 VAL A CA 1
ATOM 776 C C . VAL A 1 98 ? -13.545 7.528 -0.262 1.00 89.19 98 VAL A C 1
ATOM 778 O O . VAL A 1 98 ? -12.806 7.955 -1.148 1.00 89.19 98 VAL A O 1
ATOM 781 N N . GLU A 1 99 ? -14.340 8.325 0.450 1.00 90.00 99 GLU A N 1
ATOM 782 C CA . GLU A 1 99 ? -14.463 9.766 0.208 1.00 90.00 99 GLU A CA 1
ATOM 783 C C . GLU A 1 99 ? -13.200 10.537 0.627 1.00 90.00 99 GLU A C 1
ATOM 785 O O . GLU A 1 99 ? -12.810 11.491 -0.046 1.00 90.00 99 GLU A O 1
ATOM 790 N N . GLY A 1 100 ? -12.539 10.116 1.710 1.00 87.94 100 GLY A N 1
ATOM 791 C CA . GLY A 1 100 ? -11.375 10.802 2.268 1.00 87.94 100 GLY A CA 1
ATOM 792 C C . GLY A 1 100 ? -10.033 10.316 1.721 1.00 87.94 100 GLY A C 1
ATOM 793 O O . GLY A 1 100 ? -9.239 11.106 1.221 1.00 87.94 100 GLY A O 1
ATOM 794 N N . MET A 1 101 ? -9.743 9.019 1.815 1.00 86.94 101 MET A N 1
ATOM 795 C CA . MET A 1 101 ? -8.397 8.479 1.576 1.00 86.94 101 MET A CA 1
ATOM 796 C C . MET A 1 101 ? -8.129 8.202 0.100 1.00 86.94 101 MET A C 1
ATOM 798 O O . MET A 1 101 ? -7.027 8.455 -0.390 1.00 86.94 101 MET A O 1
ATOM 802 N N . LEU A 1 102 ? -9.135 7.730 -0.641 1.00 87.81 102 LEU A N 1
ATOM 803 C CA . LEU A 1 102 ? -8.951 7.345 -2.044 1.00 87.81 102 LEU A CA 1
ATOM 804 C C . LEU A 1 102 ? -8.845 8.535 -3.000 1.00 87.81 102 LEU A C 1
ATOM 806 O O . LEU A 1 102 ? -8.603 8.339 -4.193 1.00 87.81 102 LEU A O 1
ATOM 810 N N . CYS A 1 103 ? -8.962 9.769 -2.504 1.00 87.50 103 CYS A N 1
ATOM 811 C CA . CYS A 1 103 ? -8.612 10.948 -3.289 1.00 87.50 103 CYS A CA 1
ATOM 812 C C . CYS A 1 103 ? -7.101 11.005 -3.596 1.00 87.50 103 CYS A C 1
ATOM 814 O O . CYS A 1 103 ? -6.703 11.546 -4.629 1.00 87.50 103 CYS A O 1
ATOM 816 N N . HIS A 1 104 ? -6.259 10.376 -2.767 1.00 89.56 104 HIS A N 1
ATOM 817 C CA . HIS A 1 104 ? -4.815 10.312 -2.968 1.00 89.56 104 HIS A CA 1
ATOM 818 C C . HIS A 1 104 ? -4.435 9.175 -3.925 1.00 89.56 104 HIS A C 1
ATOM 820 O O . HIS A 1 104 ? -4.766 8.012 -3.697 1.00 89.56 104 HIS A O 1
ATOM 826 N N . GLU A 1 105 ? -3.695 9.487 -4.997 1.00 89.50 105 GLU A N 1
ATOM 827 C CA . GLU A 1 105 ? -3.298 8.486 -6.003 1.00 89.50 105 GLU A CA 1
ATOM 828 C C . GLU A 1 105 ? -2.511 7.315 -5.401 1.00 89.50 105 GLU A C 1
ATOM 830 O O . GLU A 1 105 ? -2.765 6.172 -5.771 1.00 89.50 105 GLU A O 1
ATOM 835 N N . ARG A 1 106 ? -1.643 7.579 -4.413 1.00 89.25 106 ARG A N 1
ATOM 836 C CA . ARG A 1 106 ? -0.812 6.561 -3.747 1.00 89.25 106 ARG A CA 1
ATOM 837 C C . ARG A 1 106 ? -1.613 5.434 -3.095 1.00 89.25 106 ARG A C 1
ATOM 839 O O . ARG A 1 106 ? -1.135 4.310 -3.056 1.00 89.25 106 ARG A O 1
ATOM 846 N N . MET A 1 107 ? -2.845 5.698 -2.658 1.00 92.25 107 MET A N 1
ATOM 847 C CA . MET A 1 107 ? -3.710 4.674 -2.053 1.00 92.25 107 MET A CA 1
ATOM 848 C C . MET A 1 107 ? -4.247 3.667 -3.082 1.00 92.25 107 MET A C 1
ATOM 850 O O . MET A 1 107 ? -4.813 2.643 -2.713 1.00 92.25 107 MET A O 1
ATOM 854 N N . ARG A 1 108 ? -4.066 3.944 -4.377 1.00 93.19 108 ARG A N 1
ATOM 855 C CA . ARG A 1 108 ? -4.471 3.092 -5.507 1.00 93.19 108 ARG A CA 1
ATOM 856 C C . ARG A 1 108 ? -3.271 2.615 -6.322 1.00 93.19 108 ARG A C 1
ATOM 858 O O . ARG A 1 108 ? -3.420 2.181 -7.463 1.00 93.19 108 ARG A O 1
ATOM 865 N N . GLU A 1 109 ? -2.075 2.730 -5.757 1.00 94.06 109 GLU A N 1
ATOM 866 C CA . GLU A 1 109 ? -0.836 2.316 -6.395 1.00 94.06 109 GLU A CA 1
ATOM 867 C C . GLU A 1 109 ? -0.140 1.245 -5.564 1.00 94.06 109 GLU A C 1
ATOM 869 O O . GLU A 1 109 ? -0.130 1.293 -4.337 1.00 94.06 109 GLU A O 1
ATOM 874 N N . ARG A 1 110 ? 0.484 0.293 -6.251 1.00 93.44 110 ARG A N 1
ATOM 875 C CA . ARG A 1 110 ? 1.376 -0.699 -5.651 1.00 93.44 110 ARG A CA 1
ATOM 876 C C . ARG A 1 110 ? 2.822 -0.422 -6.036 1.00 93.44 110 ARG A C 1
ATOM 878 O O . ARG A 1 110 ? 3.089 0.260 -7.030 1.00 93.44 110 ARG A O 1
ATOM 885 N N . ILE A 1 111 ? 3.748 -1.030 -5.308 1.00 91.88 111 ILE A N 1
ATOM 886 C CA . ILE A 1 111 ? 5.167 -1.016 -5.662 1.00 91.88 111 ILE A CA 1
ATOM 887 C C . ILE A 1 111 ? 5.467 -2.177 -6.608 1.00 91.88 111 ILE A C 1
ATOM 889 O O . ILE A 1 111 ? 5.148 -3.331 -6.336 1.00 91.88 111 ILE A O 1
ATOM 893 N N . VAL A 1 112 ? 6.136 -1.880 -7.719 1.00 91.00 112 VAL A N 1
ATOM 894 C CA . VAL A 1 112 ? 6.647 -2.888 -8.647 1.00 91.00 112 VAL A CA 1
ATOM 895 C C . VAL A 1 112 ? 8.155 -2.999 -8.486 1.00 91.00 112 VAL A C 1
ATOM 897 O O . VAL A 1 112 ? 8.905 -2.097 -8.865 1.00 91.00 112 VAL A O 1
ATOM 900 N N . ALA A 1 113 ? 8.602 -4.141 -7.968 1.00 88.44 113 ALA A N 1
ATOM 901 C CA . ALA A 1 113 ? 10.010 -4.502 -7.878 1.00 88.44 113 ALA A CA 1
ATOM 902 C C . ALA A 1 113 ? 10.379 -5.513 -8.971 1.00 88.44 113 ALA A C 1
ATOM 904 O O . ALA A 1 113 ? 9.824 -6.607 -9.047 1.00 88.44 113 ALA A O 1
ATOM 905 N N . ARG A 1 114 ? 11.325 -5.147 -9.843 1.00 85.38 114 ARG A N 1
ATOM 906 C CA . ARG A 1 114 ? 11.909 -6.039 -10.858 1.00 85.38 114 ARG A CA 1
ATOM 907 C C . ARG A 1 114 ? 13.425 -5.998 -10.725 1.00 85.38 114 ARG A C 1
ATOM 909 O O . ARG A 1 114 ? 13.983 -4.928 -10.528 1.00 85.38 114 ARG A O 1
ATOM 916 N N . GLN A 1 115 ? 14.095 -7.139 -10.876 1.00 80.69 115 GLN A N 1
ATOM 917 C CA . GLN A 1 115 ? 15.540 -7.264 -10.608 1.00 80.69 115 GLN A CA 1
ATOM 918 C C . GLN A 1 115 ? 16.422 -6.260 -11.376 1.00 80.69 115 GLN A C 1
ATOM 920 O O . GLN A 1 115 ? 17.469 -5.858 -10.882 1.00 80.69 115 GLN A O 1
ATOM 925 N N . TRP A 1 116 ? 15.998 -5.849 -12.571 1.00 82.19 116 TRP A N 1
ATOM 926 C CA . TRP A 1 116 ? 16.776 -5.032 -13.508 1.00 82.19 116 TRP A CA 1
ATOM 927 C C . TRP A 1 116 ? 16.230 -3.609 -13.691 1.00 82.19 116 TRP A C 1
ATOM 929 O O . TRP A 1 116 ? 16.759 -2.853 -14.503 1.00 82.19 116 TRP A O 1
ATOM 939 N N . LEU A 1 117 ? 15.178 -3.231 -12.957 1.00 84.25 117 LEU A N 1
ATOM 940 C CA . LEU A 1 117 ? 14.602 -1.888 -13.012 1.00 84.25 117 LEU A CA 1
ATOM 941 C C . LEU A 1 117 ? 14.545 -1.273 -11.614 1.00 84.25 117 LEU A C 1
ATOM 943 O O . LEU A 1 117 ? 14.268 -1.982 -10.644 1.00 84.25 117 LEU A O 1
ATOM 947 N N . PRO A 1 118 ? 14.750 0.049 -11.492 1.00 87.44 118 PRO A N 1
ATOM 948 C CA . PRO A 1 118 ? 14.418 0.746 -10.261 1.00 87.44 118 PRO A CA 1
ATOM 949 C C . PRO A 1 118 ? 12.945 0.513 -9.908 1.00 87.44 118 PRO A C 1
ATOM 951 O O . PRO A 1 118 ? 12.093 0.439 -10.798 1.00 87.44 118 PRO A O 1
ATOM 954 N N . MET A 1 119 ? 12.648 0.388 -8.614 1.00 91.00 119 MET A N 1
ATOM 955 C CA . MET A 1 119 ? 11.272 0.224 -8.147 1.00 91.00 119 MET A CA 1
ATOM 956 C C . MET A 1 119 ? 10.435 1.441 -8.529 1.00 91.00 119 MET A C 1
ATOM 958 O O . MET A 1 119 ? 10.916 2.576 -8.485 1.00 91.00 119 MET A O 1
ATOM 962 N N . TYR A 1 120 ? 9.182 1.208 -8.895 1.00 91.62 120 TYR A N 1
ATOM 963 C CA . TYR A 1 120 ? 8.250 2.268 -9.261 1.00 91.62 120 TYR A CA 1
ATOM 964 C C . TYR A 1 120 ? 6.839 1.965 -8.779 1.00 91.62 120 TYR A C 1
ATOM 966 O O . TYR A 1 120 ? 6.492 0.817 -8.507 1.00 91.62 120 TYR A O 1
ATOM 974 N N . TRP A 1 121 ? 6.027 3.012 -8.720 1.00 92.81 121 TRP A N 1
ATOM 975 C CA . TRP A 1 121 ? 4.611 2.937 -8.407 1.00 92.81 121 TRP A CA 1
ATOM 976 C C . TRP A 1 121 ? 3.781 2.643 -9.655 1.00 92.81 121 TRP A C 1
ATOM 978 O O . TRP A 1 121 ? 4.014 3.219 -10.723 1.00 92.81 121 TRP A O 1
ATOM 988 N N . GLU A 1 122 ? 2.809 1.748 -9.522 1.00 93.38 122 GLU A N 1
ATOM 989 C CA . GLU A 1 122 ? 1.892 1.357 -10.590 1.00 93.38 122 GLU A CA 1
ATOM 990 C C . GLU A 1 122 ? 0.448 1.399 -10.100 1.00 93.38 122 GLU A C 1
ATOM 992 O O . GLU A 1 122 ? 0.129 0.811 -9.068 1.00 93.38 122 GLU A O 1
ATOM 997 N N . LYS A 1 123 ? -0.423 2.070 -10.861 1.00 93.31 123 LYS A N 1
ATOM 998 C CA . LYS A 1 123 ? -1.864 2.110 -10.591 1.00 93.31 123 LYS A CA 1
ATOM 999 C C . LYS A 1 123 ? -2.469 0.721 -10.748 1.00 93.31 123 LYS A C 1
ATOM 1001 O O . LYS A 1 123 ? -2.176 0.024 -11.719 1.00 93.31 123 LYS A O 1
ATOM 1006 N N . VAL A 1 124 ? -3.339 0.356 -9.817 1.00 93.38 124 VAL A N 1
ATOM 1007 C CA . VAL A 1 124 ? -4.046 -0.926 -9.814 1.00 93.38 124 VAL A CA 1
ATOM 1008 C C . VAL A 1 124 ? -5.528 -0.732 -9.554 1.00 93.38 124 VAL A C 1
ATOM 1010 O O . VAL A 1 124 ? -5.949 0.295 -9.022 1.00 93.38 124 VAL A O 1
ATOM 1013 N N . ASP A 1 125 ? -6.313 -1.728 -9.956 1.00 91.94 125 ASP A N 1
ATOM 1014 C CA . ASP A 1 125 ? -7.721 -1.793 -9.591 1.00 91.94 125 ASP A CA 1
ATOM 1015 C C . ASP A 1 125 ? -7.834 -2.167 -8.110 1.00 91.94 125 ASP A C 1
ATOM 1017 O O . ASP A 1 125 ? -7.324 -3.205 -7.679 1.00 91.94 125 ASP A O 1
ATOM 1021 N N . LEU A 1 126 ? -8.424 -1.272 -7.322 1.00 92.06 126 LEU A N 1
ATOM 1022 C CA . LEU A 1 126 ? -8.473 -1.389 -5.871 1.00 92.06 126 LEU A CA 1
ATOM 1023 C C . LEU A 1 126 ? -9.721 -2.166 -5.453 1.00 92.06 126 LEU A C 1
ATOM 1025 O O . LEU A 1 126 ? -10.842 -1.733 -5.712 1.00 92.06 126 LEU A O 1
ATOM 1029 N N . LYS A 1 127 ? -9.513 -3.252 -4.711 1.00 92.31 127 LYS A N 1
ATOM 1030 C CA . LYS A 1 127 ? -10.574 -4.040 -4.081 1.00 92.31 127 LYS A CA 1
ATOM 1031 C C . LYS A 1 127 ? -10.632 -3.731 -2.594 1.00 92.31 127 LYS A C 1
ATOM 1033 O O . LYS A 1 127 ? -9.740 -4.126 -1.854 1.00 92.31 127 LYS A O 1
ATOM 1038 N N . LEU A 1 128 ? -11.638 -2.990 -2.142 1.00 92.06 128 LEU A N 1
ATOM 1039 C CA . LEU A 1 128 ? -11.695 -2.498 -0.757 1.00 92.06 128 LEU A CA 1
ATOM 1040 C C . LEU A 1 128 ? -11.737 -3.625 0.277 1.00 92.06 128 LEU A C 1
ATOM 1042 O O . LEU A 1 128 ? -11.178 -3.479 1.359 1.00 92.06 128 LEU A O 1
ATOM 1046 N N . GLU A 1 129 ? -12.338 -4.755 -0.077 1.00 92.69 129 GLU A N 1
ATOM 1047 C CA . GLU A 1 129 ? -12.407 -5.969 0.731 1.00 92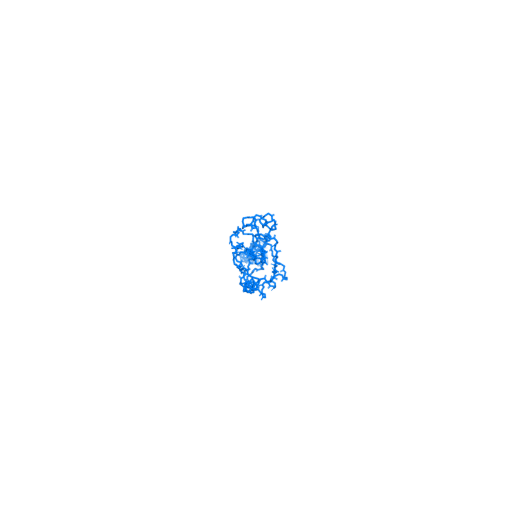.69 129 GLU A CA 1
ATOM 1048 C C . GLU A 1 129 ? -11.033 -6.581 1.052 1.00 92.69 129 GLU A C 1
ATOM 1050 O O . GLU A 1 129 ? -10.900 -7.296 2.041 1.00 92.69 129 GLU A O 1
ATOM 1055 N N . ASP A 1 130 ? -10.003 -6.274 0.256 1.00 92.38 130 ASP A N 1
ATOM 1056 C CA . ASP A 1 130 ? -8.624 -6.708 0.503 1.00 92.38 130 ASP A CA 1
ATOM 1057 C C . ASP A 1 130 ? -7.880 -5.803 1.502 1.00 92.38 130 ASP A C 1
ATOM 1059 O O . ASP A 1 130 ? -6.788 -6.156 1.955 1.00 92.38 130 ASP A O 1
ATOM 1063 N N . HIS A 1 131 ? -8.445 -4.637 1.827 1.00 93.19 131 HIS A N 1
ATOM 1064 C CA . HIS A 1 131 ? -7.777 -3.606 2.619 1.00 93.19 131 HIS A CA 1
ATOM 1065 C C . HIS A 1 131 ? -8.556 -3.180 3.862 1.00 93.19 131 HIS A C 1
ATOM 1067 O O . HIS A 1 131 ? -7.934 -2.734 4.819 1.00 93.19 131 HIS A O 1
ATOM 1073 N N . ILE A 1 132 ? -9.886 -3.288 3.873 1.00 93.56 132 ILE A N 1
ATOM 1074 C CA . ILE A 1 132 ? -10.737 -2.859 4.985 1.00 93.56 132 ILE A CA 1
ATOM 1075 C C . ILE A 1 132 ? -11.337 -4.094 5.648 1.00 93.56 132 ILE A C 1
ATOM 1077 O O . ILE A 1 132 ? -12.180 -4.783 5.077 1.00 93.56 132 ILE A O 1
ATOM 1081 N N . PHE A 1 133 ? -10.937 -4.336 6.891 1.00 93.19 133 PHE A N 1
ATOM 1082 C CA . PHE A 1 133 ? -11.397 -5.463 7.686 1.00 93.19 133 PHE A CA 1
ATOM 1083 C C . PHE A 1 133 ? -12.189 -4.959 8.883 1.00 93.19 133 PHE A C 1
ATOM 1085 O O . PHE A 1 133 ? -11.716 -4.129 9.658 1.00 93.19 133 PHE A O 1
ATOM 1092 N N . ILE A 1 134 ? -13.402 -5.472 9.045 1.00 91.88 134 ILE A N 1
ATOM 1093 C CA . ILE A 1 134 ? -14.273 -5.123 10.164 1.00 91.88 134 ILE A CA 1
ATOM 1094 C C . ILE A 1 134 ? -14.360 -6.331 11.079 1.00 91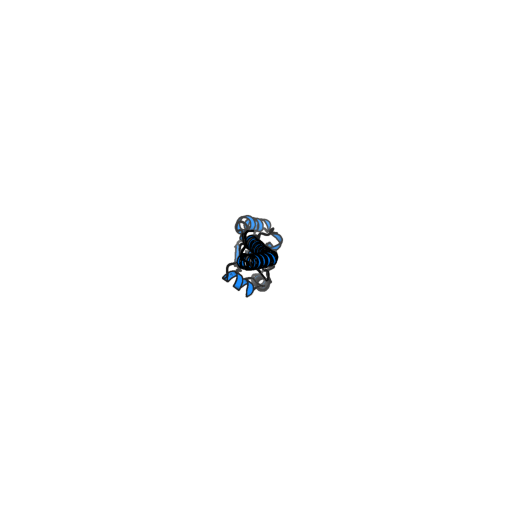.88 134 ILE A C 1
ATOM 1096 O O . ILE A 1 134 ? -14.663 -7.441 10.643 1.00 91.88 134 ILE A O 1
ATOM 1100 N N . HIS A 1 135 ? -14.097 -6.104 12.356 1.00 90.81 135 HIS A N 1
ATOM 1101 C CA . HIS A 1 135 ? -14.025 -7.138 13.362 1.00 90.81 135 HIS A CA 1
ATOM 1102 C C . HIS A 1 135 ? -14.937 -6.802 14.543 1.00 90.81 135 HIS A C 1
ATOM 1104 O O . HIS A 1 135 ? -14.943 -5.681 15.052 1.00 90.81 135 HIS A O 1
ATOM 1110 N N . ALA A 1 136 ? -15.679 -7.806 15.010 1.00 84.06 136 ALA A N 1
ATOM 1111 C CA . ALA A 1 136 ? -16.450 -7.735 16.254 1.00 84.06 136 ALA A CA 1
ATOM 1112 C C . ALA A 1 136 ? -15.604 -8.066 17.501 1.00 84.06 136 ALA A C 1
ATOM 1114 O O . ALA A 1 136 ? -16.057 -7.887 18.625 1.00 84.06 136 ALA A O 1
ATOM 1115 N N . GLN A 1 137 ? -14.393 -8.587 17.295 1.00 86.81 137 GLN A N 1
ATOM 1116 C CA . GLN A 1 137 ? -13.403 -8.888 18.322 1.00 86.81 137 GLN A CA 1
ATOM 1117 C C . GLN A 1 137 ? -12.058 -8.292 17.906 1.00 86.81 137 GLN A C 1
ATOM 1119 O O . GLN A 1 137 ? -11.778 -8.224 16.710 1.00 86.81 137 GLN A O 1
ATOM 1124 N N . PRO A 1 138 ? -11.203 -7.894 18.850 1.00 89.50 138 PRO A N 1
ATOM 1125 C CA . PRO A 1 138 ? -11.331 -8.100 20.289 1.00 89.50 138 PRO A CA 1
ATOM 1126 C C . PRO A 1 138 ? -12.258 -7.097 20.977 1.00 89.50 138 PRO A C 1
ATOM 1128 O O . PRO A 1 138 ? -12.582 -6.057 20.411 1.00 89.50 138 PRO A O 1
ATOM 1131 N N . THR A 1 139 ? -12.688 -7.429 22.197 1.00 88.19 139 THR A N 1
ATOM 1132 C CA . THR A 1 139 ? -13.590 -6.582 23.002 1.00 88.19 139 THR A CA 1
ATOM 1133 C C . THR A 1 139 ? -12.866 -5.832 24.116 1.00 88.19 139 THR A C 1
ATOM 1135 O O . THR A 1 139 ? -13.365 -4.816 24.598 1.00 88.19 139 THR A O 1
ATOM 1138 N N . THR A 1 140 ? -11.678 -6.291 24.512 1.00 90.12 140 THR A N 1
ATOM 1139 C CA . THR A 1 140 ? -10.861 -5.639 25.544 1.00 90.12 140 THR A CA 1
ATOM 1140 C C . THR A 1 140 ? -9.632 -4.966 24.942 1.00 90.12 140 THR A C 1
ATOM 1142 O O . THR A 1 140 ? -9.145 -5.341 23.875 1.00 90.12 140 THR A O 1
ATOM 1145 N N . GLU A 1 141 ? -9.101 -3.967 25.644 1.00 88.75 141 GLU A N 1
ATOM 1146 C CA . GLU A 1 141 ? -7.896 -3.251 25.211 1.00 88.75 141 GLU A CA 1
ATOM 1147 C C . GLU A 1 141 ? -6.656 -4.157 25.214 1.00 88.75 141 GLU A C 1
ATOM 1149 O O . GLU A 1 141 ? -5.832 -4.076 24.309 1.00 88.75 141 GLU A O 1
ATOM 1154 N N . LEU A 1 142 ? -6.552 -5.082 26.174 1.00 90.75 142 LEU A N 1
ATOM 1155 C CA . LEU A 1 142 ? -5.442 -6.034 26.245 1.00 90.75 142 LEU A CA 1
ATOM 1156 C C . LEU A 1 142 ? -5.417 -6.979 25.035 1.00 90.75 142 LEU A C 1
ATOM 1158 O O . LEU A 1 142 ? -4.372 -7.166 24.417 1.00 90.75 142 LEU A O 1
ATOM 1162 N N . GLU A 1 143 ? -6.568 -7.549 24.674 1.00 92.69 143 GLU A N 1
ATOM 1163 C CA . GLU A 1 143 ? -6.690 -8.401 23.486 1.00 92.69 143 GLU A CA 1
ATOM 1164 C C . GLU A 1 143 ? -6.436 -7.609 22.195 1.00 92.69 143 GLU A C 1
ATOM 1166 O O . GLU A 1 143 ? -5.833 -8.127 21.256 1.00 92.69 143 GLU A O 1
ATOM 1171 N N . LEU A 1 144 ? -6.863 -6.342 22.147 1.00 91.62 144 LEU A N 1
ATOM 1172 C CA . LEU A 1 144 ? -6.587 -5.443 21.028 1.00 91.62 144 LEU A CA 1
ATOM 1173 C C . LEU A 1 144 ? -5.093 -5.227 20.830 1.00 91.62 144 LEU A C 1
ATOM 1175 O O . LEU A 1 144 ? -4.608 -5.351 19.709 1.00 91.62 144 LEU A O 1
ATOM 1179 N N . MET A 1 145 ? -4.356 -4.992 21.913 1.00 90.69 145 MET A N 1
ATOM 1180 C CA . MET A 1 145 ? -2.903 -4.858 21.859 1.00 90.69 145 MET A CA 1
ATOM 1181 C C . MET A 1 145 ? -2.214 -6.144 21.380 1.00 90.69 145 MET A C 1
ATOM 1183 O O . MET A 1 145 ? -1.242 -6.064 20.626 1.00 90.69 145 MET A O 1
ATOM 1187 N N . ASP A 1 146 ? -2.716 -7.324 21.757 1.00 91.94 146 ASP A N 1
ATOM 1188 C CA . ASP A 1 146 ? -2.186 -8.605 21.267 1.00 91.94 146 ASP A CA 1
ATOM 1189 C C . ASP A 1 146 ? -2.430 -8.798 19.761 1.00 91.94 146 ASP A C 1
ATOM 1191 O O . ASP A 1 146 ? -1.508 -9.141 19.015 1.00 91.94 146 ASP A O 1
ATOM 1195 N N . VAL A 1 147 ? -3.650 -8.517 19.290 1.00 90.62 147 VAL A N 1
ATOM 1196 C CA . VAL A 1 147 ? -3.968 -8.544 17.854 1.00 90.62 147 VAL A CA 1
ATOM 1197 C C . VAL A 1 147 ? -3.062 -7.572 17.104 1.00 90.62 147 VAL A C 1
ATOM 1199 O O . VAL A 1 147 ? -2.404 -7.973 16.152 1.00 90.62 147 VAL A O 1
ATOM 1202 N N . MET A 1 148 ? -2.939 -6.328 17.564 1.00 88.00 148 MET A N 1
ATOM 1203 C CA . MET A 1 148 ? -2.094 -5.321 16.915 1.00 88.00 148 MET A CA 1
ATOM 1204 C C . MET A 1 148 ? -0.616 -5.709 16.873 1.00 88.00 148 MET A C 1
ATOM 1206 O O . MET A 1 148 ? 0.052 -5.461 15.873 1.00 88.00 148 MET A O 1
ATOM 1210 N N . SER A 1 149 ? -0.105 -6.340 17.931 1.00 88.50 149 SER A N 1
ATOM 1211 C CA . SER A 1 149 ? 1.287 -6.802 17.978 1.00 88.50 149 SER A CA 1
ATOM 1212 C C . SER A 1 149 ? 1.555 -7.875 16.923 1.00 88.50 149 SER A C 1
ATOM 1214 O O . SER A 1 149 ? 2.600 -7.860 16.274 1.00 88.50 149 SER A O 1
ATOM 1216 N N . ARG A 1 150 ? 0.595 -8.784 16.709 1.00 88.38 150 ARG A N 1
ATOM 1217 C CA . ARG A 1 150 ? 0.670 -9.799 15.648 1.00 88.38 150 ARG A CA 1
ATOM 1218 C C . ARG A 1 150 ? 0.530 -9.184 14.263 1.00 88.38 150 ARG A C 1
ATOM 1220 O O . ARG A 1 150 ? 1.327 -9.483 13.381 1.00 88.38 150 ARG A O 1
ATOM 1227 N N . GLU A 1 151 ? -0.436 -8.290 14.098 1.00 86.88 151 GLU A N 1
ATOM 1228 C CA . GLU A 1 151 ? -0.697 -7.581 12.846 1.00 86.88 151 GLU A CA 1
ATOM 1229 C C . GLU A 1 151 ? 0.487 -6.733 12.408 1.00 86.88 151 GLU A C 1
ATOM 1231 O O . GLU A 1 151 ? 0.782 -6.663 11.222 1.00 86.88 151 GLU A O 1
ATOM 1236 N N . GLN A 1 152 ? 1.216 -6.127 13.344 1.00 84.88 152 GLN A N 1
ATOM 1237 C CA . GLN A 1 152 ? 2.433 -5.397 13.025 1.00 84.88 152 GLN A CA 1
ATOM 1238 C C . GLN A 1 152 ? 3.507 -6.320 12.437 1.00 84.88 152 GLN A C 1
ATOM 1240 O O . GLN A 1 152 ? 4.299 -5.873 11.627 1.00 84.88 152 GLN A O 1
ATOM 1245 N N . LEU A 1 153 ? 3.552 -7.605 12.769 1.00 86.69 153 LEU A N 1
ATOM 1246 C CA . LEU A 1 153 ? 4.556 -8.521 12.215 1.00 86.69 153 LEU A CA 1
ATOM 1247 C C . LEU A 1 153 ? 4.109 -9.192 10.910 1.00 86.69 153 LEU A C 1
ATOM 1249 O O . LEU A 1 153 ? 4.906 -9.889 10.289 1.00 86.69 153 LEU A O 1
ATOM 1253 N N . GLU A 1 154 ? 2.859 -8.989 10.484 1.00 87.25 154 GLU A N 1
ATOM 1254 C CA . GLU A 1 154 ? 2.346 -9.574 9.246 1.00 87.25 154 GLU A CA 1
ATOM 1255 C C . GLU A 1 154 ? 3.057 -8.971 8.024 1.00 87.25 154 GLU A C 1
ATOM 1257 O O . GLU A 1 154 ? 3.280 -7.759 7.952 1.00 87.25 154 GLU A O 1
ATOM 1262 N N . GLU A 1 155 ? 3.398 -9.797 7.041 1.00 88.94 155 GLU A N 1
ATOM 1263 C CA . GLU A 1 155 ? 3.976 -9.313 5.788 1.00 88.94 155 GLU A CA 1
ATOM 1264 C C . GLU A 1 155 ? 2.928 -8.566 4.951 1.00 88.94 155 GLU A C 1
ATOM 1266 O O . GLU A 1 155 ? 1.737 -8.903 4.935 1.00 88.94 155 GLU A O 1
ATOM 1271 N N . MET A 1 156 ? 3.371 -7.526 4.247 1.00 88.06 156 MET A N 1
ATOM 1272 C CA . MET A 1 156 ? 2.519 -6.790 3.319 1.00 88.06 156 MET A CA 1
ATOM 1273 C C . MET A 1 156 ? 2.587 -7.420 1.929 1.00 88.06 156 MET A C 1
ATOM 1275 O O . MET A 1 156 ? 3.655 -7.727 1.404 1.00 88.06 156 MET A O 1
ATOM 1279 N N . ASP A 1 157 ? 1.425 -7.579 1.301 1.00 89.56 157 ASP A N 1
ATOM 1280 C CA . ASP A 1 157 ? 1.338 -8.096 -0.060 1.00 89.56 157 ASP A CA 1
ATOM 1281 C C . ASP A 1 157 ? 1.720 -7.002 -1.069 1.00 89.56 157 ASP A C 1
ATOM 1283 O O . ASP A 1 157 ? 0.915 -6.134 -1.410 1.00 89.56 157 ASP A O 1
ATOM 1287 N N . LEU A 1 158 ? 2.950 -7.073 -1.587 1.00 89.00 158 LEU A N 1
ATOM 1288 C CA . LEU A 1 158 ? 3.478 -6.158 -2.609 1.00 89.00 158 LEU A CA 1
ATOM 1289 C C . LEU A 1 158 ? 2.688 -6.175 -3.930 1.00 89.00 158 LEU A C 1
ATOM 1291 O O . LEU A 1 158 ? 2.879 -5.306 -4.785 1.00 89.00 158 LEU A O 1
ATOM 1295 N N . SER A 1 159 ? 1.813 -7.164 -4.146 1.00 90.25 159 SER A N 1
ATOM 1296 C CA . SER A 1 159 ? 0.931 -7.183 -5.312 1.00 90.25 159 SER A CA 1
ATOM 1297 C C . SER A 1 159 ? -0.235 -6.194 -5.200 1.00 90.25 159 SER A C 1
ATOM 1299 O O . SER A 1 159 ? -0.866 -5.900 -6.217 1.00 90.25 159 SER A O 1
ATOM 1301 N N . LYS A 1 160 ? -0.468 -5.627 -4.010 1.00 92.94 160 LYS A N 1
ATOM 1302 C CA . LYS A 1 160 ? -1.555 -4.697 -3.693 1.00 92.94 160 LYS A CA 1
ATOM 1303 C C . LYS A 1 160 ? -1.004 -3.342 -3.214 1.00 92.94 160 LYS A C 1
ATOM 1305 O O . LYS A 1 160 ? 0.191 -3.218 -2.936 1.00 92.94 160 LYS A O 1
ATOM 1310 N N . PRO A 1 161 ? -1.842 -2.294 -3.136 1.00 93.50 161 PRO A N 1
ATOM 1311 C CA . PRO A 1 161 ? -1.477 -1.063 -2.447 1.00 93.50 161 PRO A CA 1
ATOM 1312 C C . PRO A 1 161 ? -1.065 -1.330 -0.995 1.00 93.50 161 PRO A C 1
ATOM 1314 O O . PRO A 1 161 ? -1.671 -2.144 -0.304 1.00 93.50 161 PRO A O 1
ATOM 1317 N N . LEU A 1 162 ? -0.017 -0.658 -0.525 1.00 91.62 162 LEU A N 1
ATOM 1318 C CA . LEU A 1 162 ? 0.602 -0.962 0.769 1.00 91.62 162 LEU A CA 1
ATOM 1319 C C . LEU A 1 162 ? -0.091 -0.234 1.920 1.00 91.62 162 LEU A C 1
ATOM 1321 O O . LEU A 1 162 ? 0.494 0.648 2.536 1.00 91.62 162 LEU A O 1
ATOM 1325 N N . TRP A 1 163 ? -1.348 -0.589 2.173 1.00 92.06 163 TRP A N 1
ATOM 1326 C CA . TRP A 1 163 ? -2.092 -0.138 3.346 1.00 92.06 163 TRP A CA 1
ATOM 1327 C C . TRP A 1 163 ? -3.176 -1.149 3.735 1.00 92.06 163 TRP A C 1
ATOM 1329 O O . TRP A 1 163 ? -3.673 -1.897 2.891 1.00 92.06 163 TRP A O 1
ATOM 1339 N N . LYS A 1 164 ? -3.557 -1.176 5.009 1.00 92.81 164 LYS A N 1
ATOM 1340 C CA . LYS A 1 164 ? -4.648 -1.973 5.578 1.00 92.81 164 LYS A CA 1
ATOM 1341 C C . LYS A 1 164 ? -5.333 -1.170 6.684 1.00 92.81 164 LYS A C 1
ATOM 1343 O O . LYS A 1 164 ? -4.698 -0.472 7.470 1.00 92.81 164 LYS A O 1
ATOM 1348 N N . ILE A 1 165 ? -6.648 -1.300 6.771 1.00 93.06 165 ILE A N 1
ATOM 1349 C CA . ILE A 1 165 ? -7.471 -0.733 7.832 1.00 93.06 165 ILE A CA 1
ATOM 1350 C C . ILE A 1 165 ? -8.190 -1.868 8.532 1.00 93.06 165 ILE A C 1
ATOM 1352 O O . ILE A 1 165 ? -8.912 -2.642 7.906 1.00 93.06 165 ILE A O 1
ATOM 1356 N N . ARG A 1 166 ? -8.035 -1.934 9.850 1.00 93.12 166 ARG A N 1
ATOM 1357 C CA . ARG A 1 166 ? -8.822 -2.816 10.704 1.00 93.12 166 ARG A CA 1
ATOM 1358 C C . ARG A 1 166 ? -9.681 -1.990 11.632 1.00 93.12 166 ARG A C 1
ATOM 1360 O O . ARG A 1 166 ? -9.193 -1.094 12.317 1.00 93.12 166 ARG A O 1
ATOM 1367 N N . TYR A 1 167 ? -10.962 -2.305 11.652 1.00 94.12 167 TYR A N 1
ATOM 1368 C CA . TYR A 1 167 ? -11.933 -1.643 12.494 1.00 94.12 167 TYR A CA 1
ATOM 1369 C C . TYR A 1 167 ? -12.507 -2.618 13.504 1.00 94.12 167 TYR A C 1
ATOM 1371 O O . TYR A 1 167 ? -13.083 -3.637 13.136 1.00 94.12 167 TYR A O 1
ATOM 1379 N N . PHE A 1 168 ? -12.346 -2.287 14.777 1.00 92.69 168 PHE A N 1
ATOM 1380 C CA . PHE A 1 168 ? -12.766 -3.099 15.904 1.00 92.69 168 PHE A CA 1
ATOM 1381 C C . PHE A 1 168 ? -13.983 -2.455 16.555 1.00 92.69 168 PHE A C 1
ATOM 1383 O O . PHE A 1 168 ? -13.905 -1.362 17.131 1.00 92.69 168 PHE A O 1
ATOM 1390 N N . GLN A 1 169 ? -15.122 -3.125 16.418 1.00 90.50 169 GLN A N 1
ATOM 1391 C CA . GLN A 1 169 ? -16.389 -2.713 17.002 1.00 90.50 169 GLN A CA 1
ATOM 1392 C C . GLN A 1 169 ? -16.532 -3.263 18.424 1.00 90.50 169 GLN A C 1
ATOM 1394 O O . GLN A 1 169 ? -15.957 -4.290 18.766 1.00 90.50 169 GLN A O 1
ATOM 1399 N N . HIS A 1 170 ? -17.355 -2.593 19.233 1.00 87.12 170 HIS A N 1
ATOM 1400 C CA . HIS A 1 170 ? -17.784 -3.083 20.549 1.00 87.12 170 HIS A CA 1
ATOM 1401 C C . HIS A 1 170 ? -16.654 -3.285 21.572 1.00 87.12 170 HIS A C 1
ATOM 1403 O O . HIS A 1 170 ? -16.708 -4.203 22.390 1.00 87.12 170 HIS A O 1
ATOM 1409 N N . LEU A 1 171 ? -15.665 -2.389 21.580 1.00 88.56 171 LEU A N 1
ATOM 1410 C CA . LEU A 1 171 ? -14.683 -2.354 22.659 1.00 88.56 171 LEU A CA 1
ATOM 1411 C C . LEU A 1 171 ? -15.332 -1.935 23.979 1.00 88.56 171 LEU A C 1
ATOM 1413 O O . LEU A 1 171 ? -16.324 -1.194 24.013 1.00 88.56 171 LEU A O 1
ATOM 1417 N N . GLU A 1 172 ? -14.718 -2.367 25.077 1.00 86.19 172 GLU A N 1
ATOM 1418 C CA . GLU A 1 172 ? -15.142 -2.050 26.433 1.00 86.19 172 GLU A CA 1
ATOM 1419 C C . GLU A 1 172 ? -15.383 -0.540 26.621 1.00 86.19 172 GLU A C 1
ATOM 1421 O O . GLU A 1 172 ? -14.599 0.322 26.194 1.00 86.19 172 GLU A O 1
ATOM 1426 N N . GLY A 1 173 ? -16.520 -0.222 27.246 1.00 83.25 173 GLY A N 1
ATOM 1427 C CA . GLY A 1 173 ? -17.012 1.149 27.382 1.00 83.25 173 GLY A CA 1
ATOM 1428 C C . GLY A 1 173 ? -17.751 1.683 26.148 1.00 83.25 173 GLY A C 1
ATOM 1429 O O . GLY A 1 173 ? -17.941 2.893 26.044 1.00 83.25 173 GLY A O 1
ATOM 1430 N N . GLY A 1 174 ? -18.157 0.817 25.209 1.00 81.06 174 GLY A N 1
ATOM 1431 C CA . GLY A 1 174 ? -18.888 1.212 23.996 1.00 81.06 174 GLY A CA 1
ATOM 1432 C C . GLY A 1 174 ? -18.021 1.979 22.993 1.00 81.06 174 GLY A C 1
ATOM 1433 O O . GLY A 1 174 ? -18.527 2.798 22.221 1.00 81.06 174 GLY A O 1
ATOM 1434 N N . ARG A 1 175 ? -16.705 1.758 23.045 1.00 87.88 175 ARG A N 1
ATOM 1435 C CA . ARG A 1 175 ? -15.722 2.391 22.163 1.00 87.88 175 ARG A CA 1
ATOM 1436 C C . ARG A 1 175 ? -15.565 1.576 20.882 1.00 87.88 175 ARG A C 1
ATOM 1438 O O . ARG A 1 175 ? -15.958 0.412 20.801 1.00 87.88 175 ARG A O 1
ATOM 1445 N N . SER A 1 176 ? -14.951 2.187 19.884 1.00 91.88 176 SER A N 1
ATOM 1446 C CA . SER A 1 176 ? -14.419 1.463 18.735 1.00 91.88 176 SER A CA 1
ATOM 1447 C C . SER A 1 176 ? -12.988 1.902 18.458 1.00 91.88 176 SER A C 1
ATOM 1449 O O . SER A 1 176 ? -12.581 2.990 18.875 1.00 91.88 176 SER A O 1
ATOM 1451 N N . ALA A 1 177 ? -12.209 1.045 17.808 1.00 92.75 177 ALA A N 1
ATOM 1452 C CA . ALA A 1 177 ? -10.840 1.365 17.427 1.00 92.75 177 ALA A CA 1
ATOM 1453 C C . ALA A 1 177 ? -10.631 1.154 15.937 1.00 92.75 177 ALA A C 1
ATOM 1455 O O . ALA A 1 177 ? -11.151 0.211 15.347 1.00 92.75 177 ALA A O 1
ATOM 1456 N N . LEU A 1 178 ? -9.836 2.036 15.352 1.00 92.81 178 LEU A N 1
ATOM 1457 C CA . LEU A 1 178 ? -9.342 1.925 13.996 1.00 92.81 178 LEU A CA 1
ATOM 1458 C C . LEU A 1 178 ? -7.830 1.768 14.060 1.00 92.81 178 LEU A C 1
ATOM 1460 O O . LEU A 1 178 ? -7.143 2.581 14.678 1.00 92.81 178 LEU A O 1
ATOM 1464 N N . TYR A 1 179 ? -7.333 0.721 13.423 1.00 92.19 179 TYR A N 1
ATOM 1465 C CA . TYR A 1 179 ? -5.920 0.499 13.195 1.00 92.19 179 TYR A CA 1
ATOM 1466 C C . TYR A 1 179 ? -5.636 0.694 11.710 1.00 92.19 179 TYR A C 1
ATOM 1468 O O . TYR A 1 179 ? -6.241 0.029 10.871 1.00 92.19 179 TYR A O 1
ATOM 1476 N N . PHE A 1 180 ? -4.751 1.635 11.406 1.00 91.12 180 PHE A N 1
ATOM 1477 C CA . PHE A 1 180 ? -4.234 1.895 10.073 1.00 91.12 180 PHE A CA 1
ATOM 1478 C C . PHE A 1 180 ? -2.785 1.429 10.018 1.00 91.12 180 PHE A C 1
ATOM 1480 O O . PHE A 1 180 ? -1.998 1.740 10.916 1.00 91.12 180 PHE A O 1
ATOM 1487 N N . ARG A 1 181 ? -2.458 0.710 8.956 1.00 87.38 181 ARG A N 1
ATOM 1488 C CA . ARG A 1 181 ? -1.111 0.296 8.595 1.00 87.38 181 ARG A CA 1
ATOM 1489 C C . ARG A 1 181 ? -0.890 0.558 7.116 1.00 87.38 181 ARG A C 1
ATOM 1491 O O . ARG A 1 181 ? -1.888 0.468 6.369 1.00 87.38 181 ARG A O 1
#

Organism: NCBI:txid180227

Radius of gyration: 36.33 Å; chains: 1; bounding box: 79×21×117 Å

Sequence (181 aa):
IISVSPQLNSSFLNHSRELRSCQRNLPEMGIVWVVLCLFFFLIFLYLSLCLTLWKGKNYLSGCDAVMMKQDSYLCSYVNAMCFMKGSMTGEELTKVIVEGMLCHERMRERIVARQWLPMYWEKVDLKLEDHIFIHAQPTTELELMDVMSREQLEEMDLSKPLWKIRYFQHLEGGRSALYFR

InterPro domains:
  IPR004255 O-acyltransferase, WSD1-like, N-terminal [PF03007] (118-180)

pLDDT: mean 82.86, std 13.26, range [41.31, 95.5]

Foldseek 3Di:
DDDDDPVVVVVVVVVVVVVVVVVVCVVVVVVVVVVVVVVVVVVVVVVVVVVVVVPPFAFDDPVQLVQCVVVVFLRDDDKDKDKDDADDDLVRVLVCCCVPVVVDQLQQWFWDDDPPDGITIDGDDDDVVVAEAEEQDDQEPVRVVVVVVVVSPGTADRVGRRKHWYKHANHPPNMIMIMID